Protein AF-A0A2G6R1W0-F1 (afdb_monomer_lite)

pLDDT: mean 83.85, std 7.32, range [56.31, 94.31]

Sequence (174 aa):
MINLLRAETTRLSARRITWIALIFAFSGLLVALWSVYQSALPISDEAIAEATKEFQNNIADFEEYCSSGETASADPACKEKPKLEDWLPKPATFKEVIYSTTTAVSTIGFLALMAVGASFVAAEFATGAVSNLLGFVPNRTKVFSAKLLATIIGSTFGGWILSGVTLTLGTALY

Radius of gyration: 27.82 Å; chains: 1; bounding box: 54×36×81 Å

Secondary structure (DSSP, 8-state):
---HHHHHHHHHHT-HHHHHHHHHHHHHHHHHHHHHHHHTSPPPHHHHHHHHHHHHHHHHHHHHHHHSSTTTTT-GGGGS---GGGTSPPPPPHHHHHHHHHHHHHHHHHHHHHHHHHHHHHHHHHTTHHHHHHHH---HHHHHHHHHHHHHHHHHHHHHHHHHHHHHHHHHH-

Foldseek 3Di:
DDPLLVVLLVVLVPDPLLVVLLVQLVVLLVVLVVVLVVLLDDDDPVQLVVLVVVCVVCQVVLVCQCVPDDVSVVDPVNVDRDDSVVSHDDRDDLVRSLVVSLVSSLVSLVVSLVSSLVCSVVVCVVVVVVVVVCVVPVPPVVNVVSNVVSSCVVSVVSSCVSNVVSVVVSVVSD

Structure (mmCIF, N/CA/C/O backbone):
data_AF-A0A2G6R1W0-F1
#
_entry.id   AF-A0A2G6R1W0-F1
#
loop_
_atom_site.group_PDB
_atom_site.id
_atom_site.type_symbol
_atom_site.label_atom_id
_atom_site.label_alt_id
_atom_site.label_comp_id
_atom_site.label_asym_id
_atom_site.label_entity_id
_atom_site.label_seq_id
_atom_site.pdbx_PDB_ins_code
_atom_site.Cartn_x
_atom_site.Cartn_y
_atom_site.Cartn_z
_atom_site.occupancy
_atom_site.B_iso_or_equiv
_atom_site.auth_seq_id
_atom_site.auth_comp_id
_atom_site.auth_asym_id
_atom_site.auth_atom_id
_atom_site.pdbx_PDB_model_num
ATOM 1 N N . MET A 1 1 ? -13.240 -5.389 37.115 1.00 56.31 1 MET A N 1
ATOM 2 C CA . MET A 1 1 ? -13.019 -4.126 36.374 1.00 56.31 1 MET A CA 1
ATOM 3 C C . MET A 1 1 ? -13.038 -4.435 34.886 1.00 56.31 1 MET A C 1
ATOM 5 O O .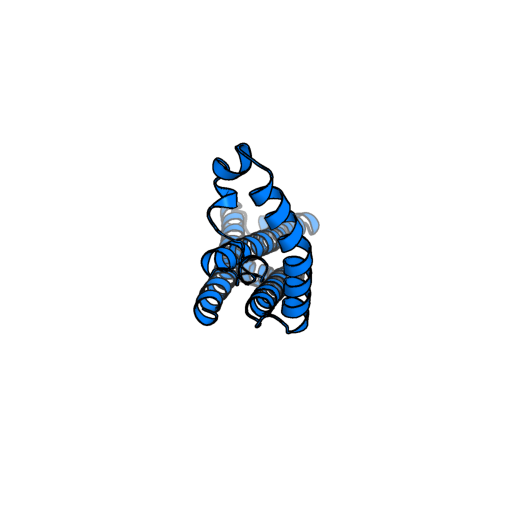 MET A 1 1 ? -12.249 -5.265 34.453 1.00 56.31 1 MET A O 1
ATOM 9 N N . ILE A 1 2 ? -13.966 -3.856 34.119 1.00 64.44 2 ILE A N 1
ATOM 10 C CA . ILE A 1 2 ? -14.011 -4.059 32.664 1.00 64.44 2 ILE A CA 1
ATOM 11 C C . ILE A 1 2 ? -12.849 -3.288 32.034 1.00 64.44 2 ILE A C 1
ATOM 13 O O . ILE A 1 2 ? -12.645 -2.109 32.324 1.00 64.44 2 ILE A O 1
ATOM 17 N N . ASN A 1 3 ? -12.056 -3.961 31.207 1.00 84.00 3 ASN A N 1
ATOM 18 C CA . ASN A 1 3 ? -10.932 -3.333 30.531 1.00 84.00 3 ASN A CA 1
ATOM 19 C C . ASN A 1 3 ? -11.471 -2.667 29.254 1.00 84.00 3 ASN A C 1
ATOM 21 O O . ASN A 1 3 ? -11.609 -3.331 28.226 1.00 84.00 3 ASN A O 1
ATOM 25 N N . LEU A 1 4 ? -11.868 -1.388 29.352 1.00 81.81 4 LEU A N 1
ATOM 26 C CA . LEU A 1 4 ? -12.578 -0.669 28.279 1.00 81.81 4 LEU A CA 1
ATOM 27 C C . LEU A 1 4 ? -11.829 -0.731 26.946 1.00 81.81 4 LEU A C 1
ATOM 29 O O . LEU A 1 4 ? -12.438 -0.982 25.912 1.00 81.81 4 LEU A O 1
ATOM 33 N N . LEU A 1 5 ? -10.503 -0.589 26.981 1.00 81.88 5 LEU A N 1
ATOM 34 C CA . LEU A 1 5 ? -9.677 -0.653 25.780 1.00 81.88 5 LEU A CA 1
ATOM 35 C C . LEU A 1 5 ? -9.783 -2.017 25.083 1.00 81.88 5 LEU A C 1
ATOM 37 O O . LEU A 1 5 ? -9.954 -2.074 23.872 1.00 81.88 5 LEU A O 1
ATOM 41 N N . ARG A 1 6 ? -9.746 -3.118 25.847 1.00 85.56 6 ARG A N 1
ATOM 42 C CA . ARG A 1 6 ? -9.879 -4.482 25.308 1.00 85.56 6 ARG A CA 1
ATOM 43 C C . ARG A 1 6 ? -11.271 -4.732 24.727 1.00 85.56 6 ARG A C 1
ATOM 45 O O . ARG A 1 6 ? -11.405 -5.429 23.723 1.00 85.56 6 ARG A O 1
ATOM 52 N N . ALA A 1 7 ? -12.306 -4.192 25.366 1.00 85.00 7 ALA A N 1
ATOM 53 C CA . ALA A 1 7 ? -13.672 -4.313 24.874 1.00 85.00 7 ALA A CA 1
ATOM 54 C C . ALA A 1 7 ? -13.831 -3.591 23.528 1.00 85.00 7 ALA A C 1
ATOM 56 O O . ALA A 1 7 ? -14.335 -4.189 22.579 1.00 85.00 7 ALA A O 1
ATOM 57 N N . GLU A 1 8 ? -13.338 -2.355 23.420 1.00 86.00 8 GLU A N 1
ATOM 58 C CA . GLU A 1 8 ? -13.420 -1.568 22.186 1.00 86.00 8 GLU A CA 1
ATOM 59 C C . GLU A 1 8 ? -12.573 -2.163 21.054 1.00 86.00 8 GLU A C 1
ATOM 61 O O . GLU A 1 8 ? -13.058 -2.252 19.928 1.00 86.00 8 GLU A O 1
ATOM 66 N N . THR A 1 9 ? -11.362 -2.664 21.326 1.00 84.56 9 THR A N 1
ATOM 67 C CA . THR A 1 9 ? -10.545 -3.325 20.291 1.00 84.56 9 THR A CA 1
ATOM 68 C C . THR A 1 9 ? -11.178 -4.618 19.785 1.00 84.56 9 THR A C 1
ATOM 70 O O . THR A 1 9 ? -11.182 -4.857 18.580 1.00 84.56 9 THR A O 1
ATOM 73 N N . THR A 1 10 ? -11.782 -5.420 20.667 1.00 86.75 10 THR A N 1
ATOM 74 C CA . THR A 1 10 ? -12.518 -6.634 20.262 1.00 86.75 10 THR A CA 1
ATOM 75 C C . THR A 1 10 ? -13.752 -6.278 19.430 1.00 86.75 10 THR A C 1
ATOM 77 O O . THR A 1 10 ? -14.079 -6.950 18.455 1.00 86.75 10 THR A O 1
ATOM 80 N N . ARG A 1 11 ? -14.444 -5.189 19.783 1.00 85.56 11 ARG A N 1
ATOM 81 C CA . ARG A 1 11 ? -15.619 -4.714 19.043 1.00 85.56 11 ARG A CA 1
ATOM 82 C C . ARG A 1 11 ? -15.234 -4.159 17.670 1.00 85.56 11 ARG A C 1
ATOM 84 O O . ARG A 1 11 ? -15.980 -4.344 16.712 1.00 85.56 11 ARG A O 1
ATOM 91 N N . LEU A 1 12 ? -14.074 -3.509 17.571 1.00 84.94 12 LEU A N 1
ATOM 92 C CA . LEU A 1 12 ? -13.498 -3.044 16.314 1.00 84.94 12 LEU A CA 1
ATOM 93 C C . LEU A 1 12 ? -13.104 -4.226 15.418 1.00 84.94 12 LEU A C 1
ATOM 95 O O . LEU A 1 12 ? -13.473 -4.239 14.246 1.00 84.94 12 LEU A O 1
ATOM 99 N N . SER A 1 13 ? -12.419 -5.239 15.957 1.00 85.94 13 SER A N 1
ATOM 100 C CA . SER A 1 13 ? -11.976 -6.407 15.185 1.00 85.94 13 SER A CA 1
ATOM 101 C C . SER A 1 13 ? -13.118 -7.345 14.788 1.00 85.94 13 SER A C 1
ATOM 103 O O . SER A 1 13 ? -13.059 -7.964 13.734 1.00 85.94 13 SER A O 1
ATOM 105 N N . ALA A 1 14 ? -14.197 -7.428 15.568 1.00 89.12 14 ALA A N 1
ATOM 106 C CA . ALA A 1 14 ? -15.357 -8.257 15.233 1.00 89.12 14 ALA A CA 1
ATOM 107 C C . ALA A 1 14 ? -16.257 -7.654 14.136 1.00 89.12 14 ALA A C 1
ATOM 109 O O . ALA A 1 14 ? -17.174 -8.313 13.641 1.00 89.12 14 ALA A O 1
ATOM 110 N N . ARG A 1 15 ? -16.045 -6.391 13.749 1.00 85.44 15 ARG A N 1
ATOM 111 C CA . ARG A 1 15 ? -16.897 -5.727 12.759 1.00 85.44 15 ARG A CA 1
ATOM 112 C C . ARG A 1 15 ? -16.574 -6.172 11.341 1.00 85.44 15 ARG A C 1
ATOM 114 O O . ARG A 1 15 ? -15.437 -6.096 10.889 1.00 85.44 15 ARG A O 1
ATOM 121 N N . ARG A 1 16 ? -17.628 -6.505 10.590 1.00 92.31 16 ARG A N 1
ATOM 122 C CA . ARG A 1 16 ? -17.537 -6.860 9.164 1.00 92.31 16 ARG A CA 1
ATOM 123 C C . ARG A 1 16 ? -16.853 -5.775 8.333 1.00 92.31 16 ARG A C 1
ATOM 125 O O . ARG A 1 16 ? -16.016 -6.102 7.507 1.00 92.31 16 ARG A O 1
ATOM 132 N N . ILE A 1 17 ? -17.159 -4.499 8.586 1.00 89.56 17 ILE A N 1
ATOM 133 C CA . ILE A 1 17 ? -16.547 -3.375 7.858 1.00 89.56 17 ILE A CA 1
ATOM 134 C C . ILE A 1 17 ? -15.023 -3.333 8.031 1.00 89.56 17 ILE A C 1
ATOM 136 O O . ILE A 1 17 ? -14.321 -3.001 7.087 1.00 89.56 17 ILE A O 1
ATOM 140 N N . THR A 1 18 ? -14.511 -3.718 9.206 1.00 89.44 18 THR A N 1
ATOM 141 C CA . THR A 1 18 ? -13.074 -3.779 9.488 1.00 89.44 18 THR A CA 1
ATOM 142 C C . THR A 1 18 ? -12.417 -4.821 8.600 1.00 89.44 18 THR A C 1
ATOM 144 O O . THR A 1 18 ? -11.434 -4.525 7.935 1.00 89.44 18 THR A O 1
ATOM 147 N N . TRP A 1 19 ? -13.008 -6.012 8.507 1.00 91.44 19 TRP A N 1
ATOM 148 C CA . TRP A 1 19 ? -12.521 -7.062 7.614 1.00 91.44 19 TRP A CA 1
ATOM 149 C C . TRP A 1 19 ? -12.638 -6.686 6.139 1.00 91.44 19 TRP A C 1
ATOM 151 O O . TRP A 1 19 ? -11.695 -6.910 5.394 1.00 91.44 19 TRP A O 1
ATOM 161 N N . ILE A 1 20 ? -13.745 -6.067 5.720 1.00 94.31 20 ILE A N 1
ATOM 162 C CA . ILE A 1 20 ? -13.916 -5.587 4.340 1.00 94.31 20 ILE A CA 1
ATOM 163 C C . ILE A 1 20 ? -12.839 -4.552 3.997 1.00 94.31 20 ILE A C 1
ATOM 165 O O . ILE A 1 20 ? -12.207 -4.655 2.951 1.00 94.31 20 ILE A O 1
ATOM 169 N N . ALA A 1 21 ? -12.588 -3.587 4.884 1.00 91.12 21 ALA A N 1
ATOM 170 C CA . ALA A 1 21 ? -11.559 -2.573 4.690 1.00 91.12 21 ALA A CA 1
ATOM 171 C C . ALA A 1 21 ? -10.144 -3.174 4.667 1.00 91.12 21 ALA A C 1
ATOM 173 O O . ALA A 1 21 ? -9.326 -2.768 3.847 1.00 91.12 21 ALA A O 1
ATOM 174 N N . LEU A 1 22 ? -9.861 -4.167 5.517 1.00 89.94 22 LEU A N 1
ATOM 175 C CA . LEU A 1 22 ? -8.586 -4.887 5.505 1.00 89.94 22 LEU A CA 1
ATOM 176 C C . LEU A 1 22 ? -8.398 -5.694 4.217 1.00 89.94 22 LEU A C 1
ATOM 178 O O . LEU A 1 22 ? -7.324 -5.636 3.631 1.00 89.94 22 LEU A O 1
ATOM 182 N N . ILE A 1 23 ? -9.432 -6.398 3.749 1.00 92.88 23 ILE A N 1
ATOM 183 C CA . ILE A 1 23 ? -9.404 -7.121 2.469 1.00 92.88 23 ILE A CA 1
ATOM 184 C C . ILE A 1 23 ? -9.188 -6.138 1.318 1.00 92.88 23 ILE A C 1
ATOM 186 O O . ILE A 1 23 ? -8.369 -6.402 0.445 1.00 92.88 23 ILE A O 1
ATOM 190 N N . PHE A 1 24 ? -9.866 -4.990 1.333 1.00 93.12 24 PHE A N 1
ATOM 191 C CA . PHE A 1 24 ? -9.680 -3.942 0.333 1.00 93.12 24 PHE A CA 1
ATOM 192 C C . PHE A 1 24 ? -8.237 -3.417 0.327 1.00 93.12 24 PHE A C 1
ATOM 194 O O . PHE A 1 24 ? -7.587 -3.428 -0.718 1.00 93.12 24 PHE A O 1
ATOM 201 N N . ALA A 1 25 ? -7.694 -3.049 1.490 1.00 90.44 25 ALA A N 1
ATOM 202 C CA . ALA A 1 25 ? -6.309 -2.597 1.608 1.00 90.44 25 ALA A CA 1
ATOM 203 C C . ALA A 1 25 ? -5.306 -3.672 1.159 1.00 90.44 25 ALA A C 1
ATOM 205 O O . ALA A 1 25 ? -4.370 -3.379 0.416 1.00 90.44 25 ALA A O 1
ATOM 206 N N . PHE A 1 26 ? -5.535 -4.927 1.551 1.00 89.81 26 PHE A N 1
ATOM 207 C CA . PHE A 1 26 ? -4.706 -6.059 1.153 1.00 89.81 26 PHE A CA 1
ATOM 208 C C . PHE A 1 26 ? -4.781 -6.330 -0.354 1.00 89.81 26 PHE A C 1
ATOM 210 O O . PHE A 1 26 ? -3.759 -6.571 -0.985 1.00 89.81 26 PHE A O 1
ATOM 217 N N . SER A 1 27 ? -5.964 -6.227 -0.962 1.00 92.06 27 SER A N 1
ATOM 218 C CA . SER A 1 27 ? -6.121 -6.368 -2.413 1.00 92.06 27 SER A CA 1
ATOM 219 C C . SER A 1 27 ? -5.373 -5.273 -3.177 1.00 92.06 27 SER A C 1
ATOM 221 O O . SER A 1 27 ? -4.693 -5.574 -4.153 1.00 92.06 27 SER A O 1
ATOM 223 N N . GLY A 1 28 ? -5.404 -4.028 -2.687 1.00 89.88 28 GLY A N 1
ATOM 224 C CA . GLY A 1 28 ? -4.620 -2.930 -3.250 1.00 89.88 28 GLY A CA 1
ATOM 225 C C . GLY A 1 28 ? -3.115 -3.187 -3.164 1.00 89.88 28 GLY A C 1
ATOM 226 O O . GLY A 1 28 ? -2.398 -2.955 -4.134 1.00 89.88 28 GLY A O 1
ATOM 227 N N . LEU A 1 29 ? -2.646 -3.742 -2.041 1.00 88.38 29 LEU A N 1
ATOM 228 C CA . LEU A 1 29 ? -1.260 -4.187 -1.897 1.00 88.38 29 LEU A CA 1
ATOM 229 C C . LEU A 1 29 ? -0.907 -5.285 -2.912 1.00 88.38 29 LEU A C 1
ATOM 231 O O . LEU A 1 29 ? 0.121 -5.177 -3.569 1.00 88.38 29 LEU A O 1
ATOM 235 N N . LEU A 1 30 ? -1.749 -6.310 -3.082 1.00 90.00 30 LEU A N 1
ATOM 236 C CA . LEU A 1 30 ? -1.506 -7.378 -4.060 1.00 90.00 30 LEU A CA 1
ATOM 237 C C . LEU A 1 30 ? -1.433 -6.848 -5.495 1.00 90.00 30 LEU A C 1
ATOM 239 O O . LEU A 1 30 ? -0.558 -7.262 -6.247 1.00 90.00 30 LEU A O 1
ATOM 243 N N . VAL A 1 31 ? -2.315 -5.917 -5.867 1.00 91.25 31 VAL A N 1
ATOM 244 C CA . VAL A 1 31 ? -2.285 -5.268 -7.187 1.00 91.25 31 VAL A CA 1
ATOM 245 C C . VAL A 1 31 ? -0.998 -4.466 -7.370 1.00 91.25 31 VAL A C 1
ATOM 247 O O . VAL A 1 31 ? -0.369 -4.547 -8.422 1.00 91.25 31 VAL A O 1
ATOM 250 N N . ALA A 1 32 ? -0.570 -3.730 -6.343 1.00 86.75 32 ALA A N 1
ATOM 251 C CA . ALA A 1 32 ? 0.676 -2.979 -6.396 1.00 86.75 32 ALA A CA 1
ATOM 252 C C . ALA A 1 32 ? 1.886 -3.917 -6.560 1.00 86.75 32 ALA A C 1
ATOM 254 O O . ALA A 1 32 ? 2.723 -3.692 -7.427 1.00 86.75 32 ALA A O 1
ATOM 255 N N . LEU A 1 33 ? 1.934 -5.020 -5.807 1.00 83.88 33 LEU A N 1
ATOM 256 C CA . LEU A 1 33 ? 2.980 -6.040 -5.935 1.00 83.88 33 LEU A CA 1
ATOM 257 C C . LEU A 1 33 ? 2.978 -6.714 -7.304 1.00 83.88 33 LEU A C 1
ATOM 259 O O . LEU A 1 33 ? 4.039 -6.936 -7.880 1.00 83.88 33 LEU A O 1
ATOM 263 N N . TRP A 1 34 ? 1.796 -7.001 -7.843 1.00 88.12 34 TRP A N 1
ATOM 264 C CA . TRP A 1 34 ? 1.657 -7.524 -9.194 1.00 88.12 34 TRP A CA 1
ATOM 265 C C . TRP A 1 34 ? 2.229 -6.553 -10.228 1.00 88.12 34 TRP A C 1
ATOM 267 O O . TRP A 1 34 ? 2.960 -6.971 -11.120 1.00 88.12 34 TRP A O 1
ATOM 277 N N . SER A 1 35 ? 1.958 -5.255 -10.079 1.00 85.88 35 SER A N 1
ATOM 278 C CA . SER A 1 35 ? 2.526 -4.229 -10.954 1.00 85.88 35 SER A CA 1
ATOM 279 C C . SER A 1 35 ? 4.053 -4.201 -10.887 1.00 85.88 35 SER A C 1
ATOM 281 O O . SER A 1 35 ? 4.692 -4.115 -11.929 1.00 85.88 35 SER A O 1
ATOM 283 N N . VAL A 1 36 ? 4.644 -4.303 -9.691 1.00 83.81 36 VAL A N 1
ATOM 284 C CA . VAL A 1 36 ? 6.108 -4.352 -9.536 1.00 83.81 36 VAL A CA 1
ATOM 285 C C . VAL A 1 36 ? 6.690 -5.606 -10.180 1.00 83.81 36 VAL A C 1
ATOM 287 O O . VAL A 1 36 ? 7.691 -5.523 -10.886 1.00 83.81 36 VAL A O 1
ATOM 290 N N . TYR A 1 37 ? 6.052 -6.757 -9.968 1.00 84.06 37 TYR A N 1
ATOM 291 C CA . TYR A 1 37 ? 6.466 -8.018 -10.574 1.00 84.06 37 TYR A CA 1
ATOM 292 C C . TYR A 1 37 ? 6.489 -7.927 -12.104 1.00 84.06 37 TYR A C 1
ATOM 294 O O . TYR A 1 37 ? 7.475 -8.317 -12.718 1.00 84.06 37 TYR A O 1
ATOM 302 N N . GLN A 1 38 ? 5.445 -7.353 -12.709 1.00 84.44 38 GLN A N 1
ATOM 303 C CA . GLN A 1 38 ? 5.378 -7.146 -14.158 1.00 84.44 38 GLN A CA 1
ATOM 304 C C . GLN A 1 38 ? 6.496 -6.225 -14.662 1.00 84.44 38 GLN A C 1
ATOM 306 O O . GLN A 1 38 ? 7.105 -6.514 -15.685 1.00 84.44 38 GLN A O 1
ATOM 311 N N . SER A 1 39 ? 6.824 -5.163 -13.921 1.00 80.00 39 SER A N 1
ATOM 312 C CA . SER A 1 39 ? 7.917 -4.247 -14.280 1.00 80.00 39 SER A CA 1
ATOM 313 C C . SER A 1 39 ? 9.318 -4.853 -14.146 1.00 80.00 39 SER A C 1
ATOM 315 O O . SER A 1 39 ? 10.263 -4.311 -14.713 1.00 80.00 39 SER A O 1
ATOM 317 N N . ALA A 1 40 ? 9.471 -5.936 -13.381 1.00 79.75 40 ALA A N 1
ATOM 318 C CA . ALA A 1 40 ? 10.742 -6.635 -13.195 1.00 79.75 40 ALA A CA 1
ATOM 319 C C . ALA A 1 40 ? 10.970 -7.759 -14.222 1.00 79.75 40 ALA A C 1
ATOM 321 O O . ALA A 1 40 ? 12.051 -8.351 -14.254 1.00 79.75 40 ALA A O 1
ATOM 322 N N . LEU A 1 41 ? 9.965 -8.086 -15.041 1.00 82.69 41 LEU A N 1
ATOM 323 C CA . LEU A 1 41 ? 10.106 -9.096 -16.083 1.00 82.69 41 LEU A CA 1
ATOM 324 C C . LEU A 1 41 ? 11.034 -8.602 -17.204 1.00 82.69 41 LEU A C 1
ATOM 326 O O . LEU A 1 41 ? 11.066 -7.406 -17.505 1.00 82.69 41 LEU A O 1
ATOM 330 N N . PRO A 1 42 ? 11.791 -9.515 -17.838 1.00 80.25 42 PRO A N 1
ATOM 331 C CA . PRO A 1 42 ? 12.595 -9.166 -18.998 1.00 80.25 42 PRO A CA 1
ATOM 332 C C . PRO A 1 42 ? 11.705 -8.681 -20.149 1.00 80.25 42 PRO A C 1
ATOM 334 O O . PRO A 1 42 ? 10.558 -9.109 -20.294 1.00 80.25 42 PRO A O 1
ATOM 337 N N . ILE A 1 43 ? 12.265 -7.804 -20.982 1.00 82.81 43 ILE A N 1
ATOM 338 C CA . ILE A 1 43 ? 11.604 -7.287 -22.184 1.00 82.81 43 ILE A CA 1
ATOM 339 C C . ILE A 1 43 ? 11.278 -8.469 -23.108 1.00 82.81 43 ILE A C 1
ATOM 341 O O . ILE A 1 43 ? 12.135 -9.318 -23.351 1.00 82.81 43 ILE A O 1
ATOM 345 N N . SER A 1 44 ? 10.041 -8.534 -23.604 1.00 86.94 44 SER A N 1
ATOM 346 C CA . SER A 1 44 ? 9.620 -9.584 -24.533 1.00 86.94 44 SER A CA 1
ATOM 347 C C . SER A 1 44 ? 10.257 -9.404 -25.912 1.00 86.94 44 SER A C 1
ATOM 349 O O . SER A 1 44 ? 10.492 -8.279 -26.359 1.00 86.94 44 SER A O 1
ATOM 351 N N . ASP A 1 45 ? 10.472 -10.510 -26.629 1.00 87.88 45 ASP A N 1
ATOM 352 C CA . ASP A 1 45 ? 10.992 -10.476 -28.005 1.00 87.88 45 ASP A CA 1
ATOM 353 C C . ASP A 1 45 ? 10.100 -9.636 -28.936 1.00 87.88 45 ASP A C 1
ATOM 355 O O . ASP A 1 45 ? 10.590 -8.943 -29.827 1.00 87.88 45 ASP A O 1
ATOM 35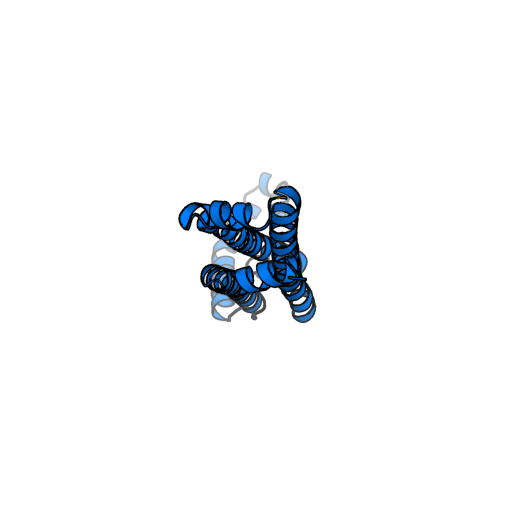9 N N . GLU A 1 46 ? 8.786 -9.642 -28.693 1.00 87.75 46 GLU A N 1
ATOM 360 C CA . GLU A 1 46 ? 7.811 -8.815 -29.410 1.00 87.75 46 GLU A CA 1
ATOM 361 C C . GLU A 1 46 ? 8.051 -7.317 -29.182 1.00 87.75 46 GLU A C 1
ATOM 363 O O . GLU A 1 46 ? 8.068 -6.551 -30.144 1.00 87.75 46 GLU A O 1
ATOM 368 N N . ALA A 1 47 ? 8.307 -6.901 -27.937 1.00 86.69 47 ALA A N 1
ATOM 369 C CA . ALA A 1 47 ? 8.590 -5.505 -27.610 1.00 86.69 47 ALA A CA 1
ATOM 370 C C . ALA A 1 47 ? 9.927 -5.039 -28.210 1.00 86.69 47 ALA A C 1
ATOM 372 O O . ALA A 1 47 ? 10.042 -3.901 -28.662 1.00 86.69 47 ALA A O 1
ATOM 373 N N . ILE A 1 48 ? 10.929 -5.923 -28.280 1.00 89.88 48 ILE A N 1
ATOM 374 C CA . ILE A 1 48 ? 12.198 -5.635 -28.966 1.00 89.88 48 ILE A CA 1
ATOM 375 C C . ILE A 1 48 ? 11.964 -5.478 -30.473 1.00 89.88 48 ILE A C 1
ATOM 377 O O . ILE A 1 48 ? 12.502 -4.554 -31.087 1.00 89.88 48 ILE A O 1
ATOM 381 N N . ALA A 1 49 ? 11.161 -6.355 -31.081 1.00 91.62 49 ALA A N 1
ATOM 382 C CA . ALA A 1 49 ? 10.841 -6.285 -32.504 1.00 91.62 49 ALA A CA 1
ATOM 383 C C . ALA A 1 49 ? 10.067 -5.004 -32.857 1.00 91.62 49 ALA A C 1
ATOM 385 O O . ALA A 1 49 ? 10.367 -4.363 -33.866 1.00 91.62 49 ALA A O 1
ATOM 386 N N . GLU A 1 50 ? 9.115 -4.602 -32.013 1.00 91.81 50 GLU A N 1
ATOM 387 C CA . GLU A 1 50 ? 8.363 -3.356 -32.166 1.00 91.81 50 GLU A CA 1
ATOM 388 C C . GLU A 1 50 ? 9.271 -2.127 -32.043 1.00 91.81 50 GLU A C 1
ATOM 390 O O . GLU A 1 50 ? 9.307 -1.311 -32.966 1.00 91.81 50 GLU A O 1
ATOM 395 N N . ALA A 1 51 ? 10.089 -2.051 -30.988 1.00 91.31 51 ALA A N 1
ATOM 396 C CA . ALA A 1 51 ? 11.061 -0.973 -30.801 1.00 91.31 51 ALA A CA 1
ATOM 397 C C . ALA A 1 51 ? 12.064 -0.892 -31.965 1.00 91.31 51 ALA A C 1
ATOM 399 O O . ALA A 1 51 ? 12.416 0.193 -32.425 1.00 91.31 51 ALA A O 1
ATOM 400 N N . THR A 1 52 ? 12.488 -2.041 -32.502 1.00 93.00 52 THR A N 1
ATOM 401 C CA . THR A 1 52 ? 13.387 -2.100 -33.665 1.00 93.00 52 THR A CA 1
ATOM 402 C C . THR A 1 52 ? 12.722 -1.555 -34.922 1.00 93.00 52 THR A C 1
ATOM 404 O O . THR A 1 52 ? 13.347 -0.813 -35.679 1.00 93.00 52 THR A O 1
ATOM 407 N N . LYS A 1 53 ? 11.450 -1.893 -35.147 1.00 92.62 53 LYS A N 1
ATOM 408 C CA . LYS A 1 53 ? 10.678 -1.376 -36.278 1.00 92.62 53 LYS A CA 1
ATOM 409 C C . LYS A 1 53 ? 10.478 0.134 -36.163 1.00 92.62 53 LYS A C 1
ATOM 411 O O . LYS A 1 53 ? 10.626 0.846 -37.152 1.00 92.62 53 LYS A O 1
ATOM 416 N N . GLU A 1 54 ? 10.160 0.625 -34.971 1.00 91.81 54 GLU A N 1
ATOM 417 C CA . GLU A 1 54 ? 9.990 2.055 -34.726 1.00 91.81 54 GLU A CA 1
ATOM 418 C C . GLU A 1 54 ? 11.306 2.817 -34.925 1.00 91.81 54 GLU A C 1
ATOM 420 O O . GLU A 1 54 ? 11.327 3.825 -35.631 1.00 91.81 54 GLU A O 1
ATOM 425 N N . PHE A 1 55 ? 12.421 2.290 -34.418 1.00 92.50 55 PHE A N 1
ATOM 426 C CA . PHE A 1 55 ? 13.752 2.840 -34.669 1.00 92.50 55 PHE A CA 1
ATOM 427 C C . PHE A 1 55 ? 14.071 2.918 -36.170 1.00 92.50 55 PHE A C 1
ATOM 429 O O . PHE A 1 55 ? 14.490 3.965 -36.659 1.00 92.50 55 PHE A O 1
ATOM 436 N N . GLN A 1 56 ? 13.827 1.840 -36.923 1.00 92.00 56 GLN A N 1
ATOM 437 C CA . GLN A 1 56 ? 14.073 1.802 -38.370 1.00 92.00 56 GLN A CA 1
ATOM 438 C C . GLN A 1 56 ? 13.227 2.815 -39.148 1.00 92.00 56 GLN A C 1
ATOM 440 O O . GLN A 1 56 ? 13.711 3.375 -40.127 1.00 92.00 56 GLN A O 1
ATOM 445 N N . ASN A 1 57 ? 11.992 3.068 -38.713 1.00 90.50 57 ASN A N 1
ATOM 446 C CA . ASN A 1 57 ? 11.131 4.057 -39.357 1.00 90.50 57 ASN A CA 1
ATOM 447 C C . ASN A 1 57 ? 11.599 5.494 -39.088 1.00 90.50 57 ASN A C 1
ATOM 449 O O . ASN A 1 57 ? 11.532 6.323 -39.983 1.00 90.50 57 ASN A O 1
ATOM 453 N N . ASN A 1 58 ? 12.088 5.784 -37.879 1.00 88.50 58 ASN A N 1
ATOM 454 C CA . ASN A 1 58 ? 12.437 7.149 -37.472 1.00 88.50 58 ASN A CA 1
ATOM 455 C C . ASN A 1 58 ? 13.899 7.528 -37.773 1.00 88.50 58 ASN A C 1
ATOM 457 O O . ASN A 1 58 ? 14.228 8.713 -37.812 1.00 88.50 58 ASN A O 1
ATOM 461 N N . ILE A 1 59 ? 14.798 6.556 -37.981 1.00 90.31 59 ILE A N 1
ATOM 462 C CA . ILE A 1 59 ? 16.219 6.854 -38.224 1.00 90.31 59 ILE A CA 1
ATOM 463 C C . ILE A 1 59 ? 16.446 7.548 -39.571 1.00 90.31 59 ILE A C 1
ATOM 465 O O . ILE A 1 59 ? 17.336 8.388 -39.671 1.00 90.31 59 ILE A O 1
ATOM 469 N N . ALA A 1 60 ? 15.630 7.236 -40.584 1.00 87.44 60 ALA A N 1
ATOM 470 C CA . ALA A 1 60 ? 15.701 7.882 -41.893 1.00 87.44 60 ALA A CA 1
ATOM 471 C C . ALA A 1 60 ? 15.315 9.366 -41.797 1.00 87.44 60 ALA A C 1
ATOM 473 O O . ALA A 1 60 ? 16.062 10.220 -42.270 1.00 87.44 60 ALA A O 1
ATOM 474 N N . ASP A 1 61 ? 14.219 9.668 -41.096 1.00 87.25 61 ASP A N 1
ATOM 475 C CA . ASP A 1 61 ? 13.759 11.040 -40.853 1.00 87.25 61 ASP A CA 1
ATOM 476 C C . ASP A 1 61 ? 14.795 11.842 -40.049 1.00 87.25 61 ASP A C 1
ATOM 478 O O . ASP A 1 61 ? 15.050 13.014 -40.328 1.00 87.25 61 ASP A O 1
ATOM 482 N N . PHE A 1 62 ? 15.443 11.198 -39.071 1.00 86.75 62 PHE A N 1
ATOM 483 C CA . PHE A 1 62 ? 16.537 11.802 -38.313 1.00 86.75 62 PHE A CA 1
ATOM 484 C C . PHE A 1 62 ? 17.755 12.116 -39.197 1.00 86.75 62 PHE A C 1
ATOM 486 O O . PHE A 1 62 ? 18.330 13.202 -39.100 1.00 86.75 62 PHE A O 1
ATOM 493 N N . GLU A 1 63 ? 18.162 11.184 -40.064 1.00 86.94 63 GLU A N 1
ATOM 494 C CA . GLU A 1 63 ? 19.283 11.382 -40.988 1.00 86.94 63 GLU A CA 1
ATOM 495 C C . GLU A 1 63 ? 18.986 12.478 -42.023 1.00 86.94 63 GLU A C 1
ATOM 497 O O . GLU A 1 63 ? 19.862 13.295 -42.320 1.00 86.94 63 GLU A O 1
ATOM 502 N N . GLU A 1 64 ? 17.753 12.556 -42.528 1.00 86.38 64 GLU A N 1
ATOM 503 C CA . GLU A 1 64 ? 17.307 13.636 -43.411 1.00 86.38 64 GLU A CA 1
ATOM 504 C C . GLU A 1 64 ? 17.350 14.994 -42.691 1.00 86.38 64 GLU A C 1
ATOM 506 O O . GLU A 1 64 ? 18.000 15.923 -43.173 1.00 86.38 64 GLU A O 1
ATOM 511 N N . TYR A 1 65 ? 16.768 15.089 -41.491 1.00 84.81 65 TYR A N 1
ATOM 512 C CA . TYR A 1 65 ? 16.764 16.316 -40.686 1.00 84.81 65 TYR A CA 1
ATOM 513 C C . TYR A 1 65 ? 18.179 16.810 -40.354 1.00 84.81 65 TYR A C 1
ATOM 515 O O . TYR A 1 65 ? 18.480 17.998 -40.492 1.00 84.81 65 TYR A O 1
ATOM 523 N N . CYS A 1 66 ? 19.081 15.909 -39.954 1.00 85.44 66 CYS A N 1
ATOM 524 C CA . CYS A 1 66 ? 20.438 16.291 -39.570 1.00 85.44 66 CYS A CA 1
ATOM 525 C C . CYS A 1 66 ? 21.390 16.508 -40.763 1.00 85.44 66 CYS A C 1
ATOM 527 O O . CYS A 1 66 ? 22.483 17.050 -40.577 1.00 85.44 66 CYS A O 1
ATOM 529 N N . SER A 1 67 ? 21.000 16.123 -41.984 1.00 81.62 67 SER A N 1
ATOM 530 C CA . SER A 1 67 ? 21.785 16.360 -43.206 1.00 81.62 67 SER A CA 1
ATOM 531 C C . SER A 1 67 ? 21.379 17.634 -43.965 1.00 81.62 67 SER A C 1
ATOM 533 O O . SER A 1 67 ? 22.170 18.139 -44.765 1.00 81.62 67 SER A O 1
ATOM 535 N N . SER A 1 68 ? 20.201 18.211 -43.695 1.00 73.38 68 SER A N 1
ATOM 536 C CA . SER A 1 68 ? 19.584 19.269 -44.511 1.00 73.38 68 SER A CA 1
ATOM 537 C C . SER A 1 68 ? 19.990 20.729 -44.197 1.00 73.38 68 SER A C 1
ATOM 539 O O . SER A 1 68 ? 19.188 21.644 -44.382 1.00 73.38 68 SER A O 1
ATOM 541 N N . GLY A 1 69 ? 21.238 21.003 -43.799 1.00 61.84 69 GLY A N 1
ATOM 542 C CA . GLY A 1 69 ? 21.808 22.368 -43.806 1.00 61.84 69 GLY A CA 1
ATOM 543 C C . GLY A 1 69 ? 21.958 23.078 -42.449 1.00 61.84 69 GLY A C 1
ATOM 544 O O . GLY A 1 69 ? 21.705 22.512 -41.393 1.00 61.84 69 GLY A O 1
ATOM 545 N N . GLU A 1 70 ? 22.450 24.326 -42.492 1.00 56.66 70 GLU A N 1
ATOM 546 C CA . GLU A 1 70 ? 23.185 25.057 -41.432 1.00 56.66 70 GLU A CA 1
ATOM 547 C C . GLU A 1 70 ? 22.594 25.016 -40.006 1.00 56.66 70 GLU A C 1
ATOM 549 O O . GLU A 1 70 ? 23.355 25.018 -39.035 1.00 56.66 70 GLU A O 1
ATOM 554 N N . THR A 1 71 ? 21.273 24.904 -39.846 1.00 57.28 71 THR A N 1
ATOM 555 C CA . THR A 1 71 ? 20.598 24.808 -38.538 1.00 57.28 71 THR A CA 1
ATOM 556 C C . THR A 1 71 ? 20.754 23.444 -37.857 1.00 57.28 71 THR A C 1
ATOM 558 O O . THR A 1 71 ? 20.796 23.394 -36.630 1.00 57.28 71 THR A O 1
ATOM 561 N N . ALA A 1 72 ? 20.922 22.355 -38.615 1.00 59.41 72 ALA A N 1
ATOM 562 C CA . ALA A 1 72 ? 21.148 21.010 -38.078 1.00 59.41 72 ALA A CA 1
ATOM 563 C C . ALA A 1 72 ? 22.486 20.894 -37.330 1.00 59.41 72 ALA A C 1
ATOM 565 O O . ALA A 1 72 ? 22.589 20.205 -36.321 1.00 59.41 72 ALA A O 1
ATOM 566 N N . SER A 1 73 ? 23.511 21.628 -37.776 1.00 61.03 73 SER A N 1
ATOM 567 C CA . SER A 1 73 ? 24.827 21.647 -37.118 1.00 61.03 73 SER A CA 1
ATOM 568 C C . SER A 1 73 ? 24.823 22.352 -35.752 1.00 61.03 73 SER A C 1
ATOM 570 O O . SER A 1 73 ? 25.684 22.090 -34.909 1.00 61.03 73 SER A O 1
ATOM 572 N N . ALA A 1 74 ? 23.848 23.241 -35.529 1.00 69.38 74 ALA A N 1
ATOM 573 C CA . ALA A 1 74 ? 23.668 23.976 -34.282 1.00 69.38 74 ALA A CA 1
ATOM 574 C C . ALA A 1 74 ? 22.730 23.258 -33.296 1.00 69.38 74 ALA A C 1
ATOM 576 O O . ALA A 1 74 ? 22.780 23.546 -32.097 1.00 69.38 74 ALA A O 1
ATOM 577 N N . ASP A 1 75 ? 21.908 22.320 -33.776 1.00 77.38 75 ASP A N 1
ATOM 578 C CA . ASP A 1 75 ? 21.001 21.535 -32.947 1.00 77.38 75 ASP A CA 1
ATOM 579 C C . ASP A 1 75 ? 21.794 20.495 -32.128 1.00 77.38 75 ASP A C 1
ATOM 581 O O . ASP A 1 75 ? 22.451 19.615 -32.696 1.00 77.38 75 ASP A O 1
ATOM 585 N N . PRO A 1 76 ? 21.781 20.562 -30.782 1.00 77.81 76 PRO A N 1
ATOM 586 C CA . PRO A 1 76 ? 22.446 19.562 -29.955 1.00 77.81 76 PRO A CA 1
ATOM 587 C C . PRO A 1 76 ? 21.909 18.142 -30.181 1.00 77.81 76 PRO A C 1
ATOM 589 O O . PRO A 1 76 ? 22.657 17.199 -29.926 1.00 77.81 76 PRO A O 1
ATOM 592 N N . ALA A 1 77 ? 20.681 17.977 -30.686 1.00 78.25 77 ALA A N 1
ATOM 593 C CA . ALA A 1 77 ? 20.112 16.670 -31.009 1.00 78.25 77 ALA A CA 1
ATOM 594 C C . ALA A 1 77 ? 20.839 15.964 -32.169 1.00 78.25 77 ALA A C 1
ATOM 596 O O . ALA A 1 77 ? 20.884 14.740 -32.194 1.00 78.25 77 ALA A O 1
ATOM 597 N N . CYS A 1 78 ? 21.479 16.705 -33.081 1.00 82.75 78 CYS A N 1
ATOM 598 C CA . CYS A 1 78 ? 22.246 16.129 -34.191 1.00 82.75 78 CYS A CA 1
ATOM 599 C C . CYS A 1 78 ? 23.689 15.741 -33.813 1.00 82.75 78 CYS A C 1
ATOM 601 O O . CYS A 1 78 ? 24.431 15.230 -34.653 1.00 82.75 78 CYS A O 1
ATOM 603 N N . LYS A 1 79 ? 24.122 15.975 -32.561 1.00 82.62 79 LYS A N 1
ATOM 604 C CA . LYS A 1 79 ? 25.487 15.644 -32.102 1.00 82.62 79 LYS A CA 1
ATOM 605 C C . LYS A 1 79 ? 25.681 14.165 -31.792 1.00 82.62 79 LYS A C 1
ATOM 607 O O . LYS A 1 79 ? 26.797 13.667 -31.925 1.00 82.62 79 LYS A O 1
ATOM 612 N N . GLU A 1 80 ? 24.629 13.477 -31.360 1.00 82.44 80 GLU A N 1
ATOM 613 C CA . GLU A 1 80 ? 24.670 12.051 -31.053 1.00 82.44 80 GLU A CA 1
ATOM 614 C C . GLU A 1 80 ? 23.636 11.323 -31.908 1.00 82.44 80 GLU A C 1
ATOM 616 O O . GLU A 1 80 ? 22.463 11.686 -31.924 1.00 82.44 80 GLU A O 1
ATOM 621 N N . LYS A 1 81 ? 24.082 10.296 -32.642 1.00 83.31 81 LYS A N 1
ATOM 622 C CA . LYS A 1 81 ? 23.172 9.463 -33.426 1.00 83.31 81 LYS A CA 1
ATOM 623 C C . LYS A 1 81 ? 22.290 8.660 -32.458 1.00 83.31 81 LYS A C 1
ATOM 625 O O . LYS A 1 81 ? 22.856 7.986 -31.592 1.00 83.31 81 LYS A O 1
ATOM 630 N N . PRO A 1 82 ? 20.957 8.679 -32.621 1.00 87.25 82 PRO 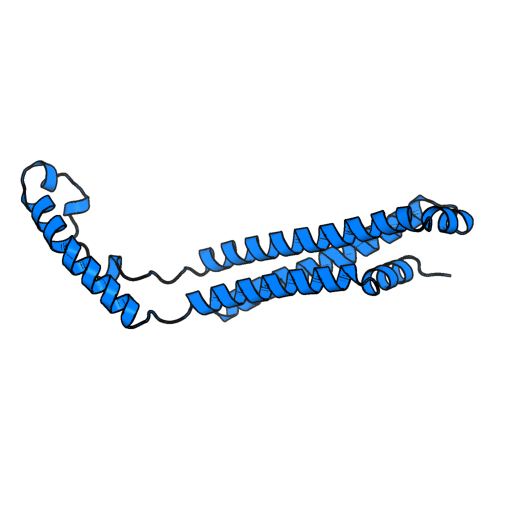A N 1
ATOM 631 C CA . PRO A 1 82 ? 20.065 7.888 -31.796 1.00 87.25 82 PRO A CA 1
ATOM 632 C C . PRO A 1 82 ? 20.407 6.401 -31.901 1.00 87.25 82 PRO A C 1
ATOM 634 O O . PRO A 1 82 ? 20.733 5.905 -32.986 1.00 87.25 82 PRO A O 1
ATOM 637 N N . LYS A 1 83 ? 20.348 5.684 -30.779 1.00 89.50 83 LYS A N 1
ATOM 638 C CA . LYS A 1 83 ? 20.655 4.249 -30.715 1.00 89.50 83 LYS A CA 1
ATOM 639 C C . LYS A 1 83 ? 19.369 3.469 -30.515 1.00 89.50 83 LYS A C 1
ATOM 641 O O . LYS A 1 83 ? 18.460 3.951 -29.859 1.00 89.50 83 LYS A O 1
ATOM 646 N N . LEU A 1 84 ? 19.320 2.223 -30.986 1.00 87.38 84 LEU A N 1
ATOM 647 C CA . LEU A 1 84 ? 18.176 1.332 -30.740 1.00 87.38 84 LEU A CA 1
ATOM 648 C C . LEU A 1 84 ? 17.832 1.216 -29.241 1.00 87.38 84 LEU A C 1
ATOM 650 O O . LEU A 1 84 ? 16.667 1.113 -28.873 1.00 87.38 84 LEU A O 1
ATOM 654 N N . GLU A 1 85 ? 18.846 1.287 -28.379 1.00 86.62 85 GLU A N 1
ATOM 655 C CA . GLU A 1 85 ? 18.713 1.285 -26.918 1.00 86.62 85 GLU A CA 1
ATOM 656 C C . GLU A 1 85 ? 17.814 2.410 -26.380 1.00 86.62 85 GLU A C 1
ATOM 658 O O . GLU A 1 85 ? 17.196 2.241 -25.331 1.00 86.62 85 GLU A O 1
ATOM 663 N N . ASP A 1 86 ? 17.698 3.533 -27.097 1.00 87.44 86 ASP A N 1
ATOM 664 C CA . ASP A 1 86 ? 16.854 4.664 -26.700 1.00 87.44 86 ASP A CA 1
ATOM 665 C C . ASP A 1 86 ? 15.355 4.396 -26.916 1.00 87.44 86 ASP A C 1
ATOM 667 O O . ASP A 1 86 ? 14.528 5.025 -26.256 1.00 87.44 86 ASP A O 1
ATOM 671 N N . TRP A 1 87 ? 15.010 3.439 -27.787 1.00 87.12 87 TRP A N 1
ATOM 672 C CA . TRP A 1 87 ? 13.635 2.989 -28.048 1.00 87.12 87 TRP A CA 1
ATOM 673 C C . TRP A 1 87 ? 13.237 1.773 -27.210 1.00 87.12 87 TRP A C 1
ATOM 675 O O . TRP A 1 87 ? 12.059 1.421 -27.153 1.00 87.12 87 TRP A O 1
ATOM 685 N N . LEU A 1 88 ? 14.193 1.115 -26.549 1.00 88.56 88 LEU A N 1
ATOM 686 C CA . LEU A 1 88 ? 13.881 -0.004 -25.669 1.00 88.56 88 LEU A CA 1
ATOM 687 C C . LEU A 1 88 ? 13.253 0.501 -24.358 1.00 88.56 88 LEU A C 1
ATOM 689 O O . LEU A 1 88 ? 13.723 1.491 -23.785 1.00 88.56 88 LEU A O 1
ATOM 693 N N . PRO A 1 89 ? 12.225 -0.191 -23.826 1.00 81.12 89 PRO A N 1
ATOM 694 C CA . PRO A 1 89 ? 11.680 0.111 -22.510 1.00 81.12 89 PRO A CA 1
ATOM 695 C C . PRO A 1 89 ? 12.786 0.083 -21.452 1.00 81.12 89 PRO A C 1
ATOM 697 O O . PRO A 1 89 ? 13.437 -0.940 -21.236 1.00 81.12 89 PRO A O 1
ATOM 700 N N . LYS A 1 90 ? 13.008 1.214 -20.779 1.00 81.12 90 LYS A N 1
ATOM 701 C CA . LYS A 1 90 ? 14.004 1.295 -19.707 1.00 81.12 90 LYS A CA 1
ATOM 702 C C . LYS A 1 90 ? 13.452 0.604 -18.458 1.00 81.12 90 LYS A C 1
ATOM 704 O O . LYS A 1 90 ? 12.304 0.870 -18.091 1.00 81.12 90 LYS A O 1
ATOM 709 N N . PRO A 1 91 ? 14.237 -0.257 -17.786 1.00 77.50 91 PRO A N 1
ATOM 710 C CA . PRO A 1 91 ? 13.797 -0.862 -16.541 1.00 77.50 91 PRO A CA 1
ATOM 711 C C . PRO A 1 91 ? 13.546 0.241 -15.513 1.00 77.50 91 PRO A C 1
ATOM 713 O O . PRO A 1 91 ? 14.335 1.182 -15.388 1.00 77.50 91 PRO A O 1
ATOM 716 N N . ALA A 1 92 ? 12.440 0.129 -14.780 1.00 81.06 92 ALA A N 1
ATOM 717 C CA . ALA A 1 92 ? 12.113 1.093 -13.741 1.00 81.06 92 ALA A CA 1
ATOM 718 C C . ALA A 1 92 ? 13.221 1.114 -12.679 1.00 81.06 92 ALA A C 1
ATOM 720 O O . ALA A 1 92 ? 13.777 0.073 -12.309 1.00 81.06 92 ALA A O 1
ATOM 721 N N . THR A 1 93 ? 13.551 2.295 -12.161 1.00 84.94 93 THR A N 1
ATOM 722 C CA . THR A 1 93 ? 14.527 2.384 -11.071 1.00 84.94 93 THR A CA 1
ATOM 723 C C . THR A 1 93 ? 13.878 1.993 -9.744 1.00 84.94 93 THR A C 1
ATOM 725 O O . THR A 1 93 ? 12.706 2.284 -9.499 1.00 84.94 93 THR A O 1
ATOM 728 N N . PHE A 1 94 ? 14.656 1.410 -8.825 1.00 82.44 94 PHE A N 1
ATOM 729 C CA . PHE A 1 94 ? 14.188 1.090 -7.469 1.00 82.44 94 PHE A CA 1
ATOM 730 C C . PHE A 1 94 ? 13.485 2.279 -6.792 1.00 82.44 94 PHE A C 1
ATOM 732 O O . PHE A 1 94 ? 12.439 2.127 -6.163 1.00 82.44 94 PHE A O 1
ATOM 739 N N . LYS A 1 95 ? 14.042 3.487 -6.955 1.00 86.00 95 LYS A N 1
ATOM 740 C CA . LYS A 1 95 ? 13.500 4.718 -6.370 1.00 86.00 95 LYS A CA 1
ATOM 741 C C . LYS A 1 95 ? 12.104 5.041 -6.906 1.00 86.00 95 LYS A C 1
ATOM 743 O O . LYS A 1 95 ? 11.225 5.379 -6.116 1.00 86.00 95 LYS A O 1
ATOM 748 N N . GLU A 1 96 ? 11.898 4.945 -8.217 1.00 85.75 96 GLU A N 1
ATOM 749 C CA . GLU A 1 96 ? 10.596 5.197 -8.849 1.00 85.75 96 GLU A CA 1
ATOM 750 C C . GLU A 1 96 ? 9.561 4.161 -8.414 1.00 85.75 96 GLU A C 1
ATOM 752 O O . GLU A 1 96 ? 8.434 4.518 -8.055 1.00 85.75 96 GLU A O 1
ATOM 757 N N . VAL A 1 97 ? 9.959 2.888 -8.369 1.00 85.44 97 VAL A N 1
ATOM 758 C CA . VAL A 1 97 ? 9.088 1.779 -7.970 1.00 85.44 97 VAL A CA 1
ATOM 759 C C . VAL A 1 97 ? 8.675 1.897 -6.504 1.00 85.44 97 VAL A C 1
ATOM 761 O O . VAL A 1 97 ? 7.481 1.877 -6.204 1.00 85.44 97 VAL A O 1
ATOM 764 N N . ILE A 1 98 ? 9.624 2.083 -5.581 1.00 85.31 98 ILE A N 1
ATOM 765 C CA . ILE A 1 98 ? 9.332 2.258 -4.150 1.00 85.31 98 ILE A CA 1
ATOM 766 C C . ILE A 1 98 ? 8.434 3.470 -3.929 1.00 85.31 98 ILE A C 1
ATOM 768 O O . ILE A 1 98 ? 7.464 3.375 -3.178 1.00 85.31 98 ILE A O 1
ATOM 772 N N . TYR A 1 99 ? 8.747 4.609 -4.550 1.00 87.69 99 TYR A N 1
ATOM 773 C CA . TYR A 1 99 ? 8.009 5.846 -4.316 1.00 87.69 99 TYR A CA 1
ATOM 774 C C . TYR A 1 99 ? 6.561 5.746 -4.807 1.00 87.69 99 TYR A C 1
ATOM 776 O O . TYR A 1 99 ? 5.634 6.063 -4.055 1.00 87.69 99 TYR A O 1
ATOM 784 N N . SER A 1 100 ? 6.355 5.254 -6.031 1.00 86.62 100 SER A N 1
ATOM 785 C CA . SER A 1 100 ? 5.017 5.075 -6.610 1.00 86.62 100 SER A CA 1
ATOM 786 C C . SER A 1 100 ? 4.198 4.038 -5.833 1.00 86.62 100 SER A C 1
ATOM 788 O O . SER A 1 100 ? 3.073 4.324 -5.419 1.00 86.62 100 SER A O 1
ATOM 790 N N . THR A 1 101 ? 4.791 2.879 -5.536 1.00 85.94 101 THR A N 1
ATOM 791 C CA . THR A 1 101 ? 4.145 1.778 -4.804 1.00 85.94 101 THR A CA 1
ATOM 792 C C . THR A 1 101 ? 3.795 2.181 -3.375 1.00 85.94 101 THR A C 1
ATOM 794 O O . THR A 1 101 ? 2.665 1.981 -2.931 1.00 85.94 101 THR A O 1
ATOM 797 N N . THR A 1 102 ? 4.735 2.797 -2.651 1.00 87.06 102 THR A N 1
ATOM 798 C CA . THR A 1 102 ? 4.514 3.231 -1.262 1.00 87.06 102 THR A CA 1
ATOM 799 C C . THR A 1 102 ? 3.422 4.286 -1.200 1.00 87.06 102 THR A C 1
ATOM 801 O O . THR A 1 102 ? 2.556 4.207 -0.331 1.00 87.06 102 THR A O 1
ATOM 804 N N . THR A 1 103 ? 3.419 5.243 -2.134 1.00 89.56 103 THR A N 1
ATOM 805 C CA . THR A 1 103 ? 2.369 6.266 -2.218 1.00 89.56 103 THR A CA 1
ATOM 806 C C . THR A 1 103 ? 1.005 5.623 -2.447 1.00 89.56 103 THR A C 1
ATOM 808 O O . THR A 1 103 ? 0.088 5.850 -1.660 1.00 89.56 103 THR A 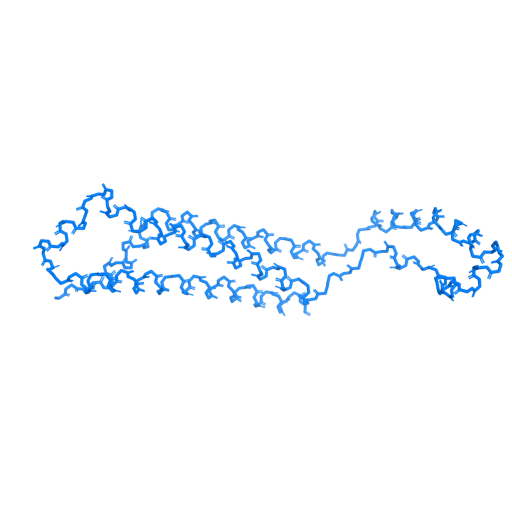O 1
ATOM 811 N N . ALA A 1 104 ? 0.883 4.755 -3.455 1.00 88.69 104 ALA A N 1
ATOM 812 C CA . ALA A 1 104 ? -0.373 4.089 -3.788 1.00 88.69 104 ALA A CA 1
ATOM 813 C C . ALA A 1 104 ? -0.920 3.248 -2.619 1.00 88.69 104 ALA A C 1
ATOM 815 O O . ALA A 1 104 ? -2.075 3.412 -2.217 1.00 88.69 104 ALA A O 1
ATOM 816 N N . VAL A 1 105 ? -0.081 2.395 -2.019 1.00 88.69 105 VAL A N 1
ATOM 817 C CA . VAL A 1 105 ? -0.469 1.548 -0.879 1.00 88.69 105 VAL A CA 1
ATOM 818 C C . VAL A 1 105 ? -0.831 2.392 0.344 1.00 88.69 105 VAL A C 1
ATOM 820 O O . VAL A 1 105 ? -1.815 2.092 1.022 1.00 88.69 105 VAL A O 1
ATOM 823 N N . SER A 1 106 ? -0.097 3.477 0.609 1.00 88.81 106 SER A N 1
ATOM 824 C CA . SER A 1 106 ? -0.390 4.382 1.728 1.00 88.81 106 SER A CA 1
ATOM 825 C C . SER A 1 106 ? -1.721 5.106 1.542 1.00 88.81 106 SER A C 1
ATOM 827 O O . SER A 1 106 ? -2.495 5.206 2.492 1.00 88.81 106 SER A O 1
ATOM 829 N N . THR A 1 107 ? -2.035 5.565 0.327 1.00 91.12 107 THR A N 1
ATOM 830 C CA . THR A 1 107 ? -3.322 6.202 0.020 1.00 91.12 107 THR A CA 1
ATOM 831 C C . THR A 1 107 ? -4.484 5.224 0.192 1.00 91.12 107 THR A C 1
ATOM 833 O O . THR A 1 107 ? -5.467 5.551 0.858 1.00 91.12 107 THR A O 1
ATOM 836 N N . ILE A 1 108 ? -4.370 4.007 -0.347 1.00 91.12 108 ILE A N 1
ATOM 837 C CA . ILE A 1 108 ? -5.406 2.972 -0.209 1.00 91.12 108 ILE A CA 1
ATOM 838 C C . ILE A 1 108 ? -5.585 2.582 1.264 1.00 91.12 108 ILE A C 1
ATOM 840 O O . ILE A 1 108 ? -6.713 2.528 1.760 1.00 91.12 108 ILE A O 1
ATOM 844 N N . GLY A 1 109 ? -4.482 2.357 1.982 1.00 89.12 109 GLY A N 1
ATOM 845 C CA . GLY A 1 109 ? -4.492 2.047 3.410 1.00 89.12 109 GLY A CA 1
ATOM 846 C C . GLY A 1 109 ? -5.135 3.159 4.237 1.00 89.12 109 GLY A C 1
ATOM 847 O O . GLY A 1 109 ? -5.979 2.883 5.088 1.00 89.12 109 GLY A O 1
ATOM 848 N N . PHE A 1 110 ? -4.817 4.422 3.945 1.00 90.12 110 PHE A N 1
ATOM 849 C CA . PHE A 1 110 ? -5.434 5.578 4.592 1.00 90.12 110 PHE A CA 1
ATOM 850 C C . PHE A 1 110 ? -6.953 5.607 4.386 1.00 90.12 110 PHE A C 1
ATOM 852 O O . PHE A 1 110 ? -7.696 5.734 5.360 1.00 90.12 110 PHE A O 1
ATOM 859 N N . LEU A 1 111 ? -7.431 5.427 3.150 1.00 92.12 111 LEU A N 1
ATOM 860 C CA . LEU A 1 111 ? -8.866 5.397 2.846 1.00 92.12 111 LEU A CA 1
ATOM 861 C C . LEU A 1 111 ? -9.581 4.244 3.562 1.00 92.12 111 LEU A C 1
ATOM 863 O O . LEU A 1 111 ? -10.659 4.442 4.129 1.00 92.12 111 LEU A O 1
ATOM 867 N N . ALA A 1 112 ? -8.968 3.058 3.593 1.00 90.94 112 ALA A N 1
ATOM 868 C CA . ALA A 1 112 ? -9.503 1.900 4.301 1.00 90.94 112 ALA A CA 1
ATOM 869 C C . ALA A 1 112 ? -9.628 2.168 5.810 1.00 90.94 112 ALA A C 1
ATOM 871 O O . ALA A 1 112 ? -10.691 1.962 6.398 1.00 90.94 112 ALA A O 1
ATOM 872 N N . LEU A 1 113 ? -8.570 2.687 6.439 1.00 87.38 113 LEU A N 1
ATOM 873 C CA . LEU A 1 113 ? -8.555 3.006 7.868 1.00 87.38 113 LEU A CA 1
ATOM 874 C C . LEU A 1 113 ? -9.520 4.146 8.218 1.00 87.38 113 LEU A C 1
ATOM 876 O O . LEU A 1 113 ? -10.191 4.091 9.253 1.00 87.38 113 LEU A O 1
ATOM 880 N N . MET A 1 114 ? -9.655 5.140 7.338 1.00 89.00 114 MET A N 1
ATOM 881 C CA . MET A 1 114 ? -10.645 6.206 7.478 1.00 89.00 114 MET A CA 1
ATOM 882 C C . MET A 1 114 ? -12.070 5.639 7.456 1.00 89.00 114 MET A C 1
ATOM 884 O O . MET A 1 114 ? -12.878 5.990 8.316 1.00 89.00 114 MET A O 1
ATOM 888 N N . ALA A 1 115 ? -12.374 4.718 6.535 1.00 90.69 115 ALA A N 1
ATOM 889 C CA . ALA A 1 115 ? -13.678 4.060 6.463 1.00 90.69 115 ALA A CA 1
ATOM 890 C C . ALA A 1 115 ? -13.987 3.241 7.730 1.00 90.69 115 ALA A C 1
ATOM 892 O O . ALA A 1 115 ? -15.110 3.288 8.240 1.00 90.69 115 ALA A O 1
ATOM 893 N N . VAL A 1 116 ? -12.989 2.541 8.284 1.00 90.19 116 VAL A N 1
ATOM 894 C CA . VAL A 1 116 ? -13.123 1.819 9.561 1.00 90.19 116 VAL A CA 1
ATOM 895 C C . VAL A 1 116 ? -13.431 2.781 10.705 1.00 90.19 116 VAL A C 1
ATOM 897 O O . VAL A 1 116 ? -14.407 2.568 11.428 1.00 90.19 116 VAL A O 1
ATOM 900 N N . GLY A 1 117 ? -12.650 3.856 10.850 1.00 87.19 117 GLY A N 1
ATOM 901 C CA . GLY A 1 117 ? -12.851 4.862 11.894 1.00 87.19 117 GLY A CA 1
ATOM 902 C C . GLY A 1 117 ? -14.222 5.538 11.799 1.00 87.19 117 GLY A C 1
ATOM 903 O O . GLY A 1 117 ? -14.964 5.581 12.782 1.00 87.19 117 GLY A O 1
ATOM 904 N N . ALA A 1 118 ? -14.605 5.986 10.600 1.00 89.31 118 ALA A N 1
ATOM 905 C CA . ALA A 1 118 ? -15.902 6.608 10.345 1.00 89.31 118 ALA A CA 1
ATOM 906 C C . ALA A 1 118 ? -17.063 5.652 10.656 1.00 89.31 118 ALA A C 1
ATOM 908 O O . ALA A 1 118 ? -18.004 6.026 11.355 1.00 89.31 118 ALA A O 1
ATOM 909 N N . SER A 1 119 ? -16.978 4.392 10.217 1.00 88.94 119 SER A N 1
ATOM 910 C CA . SER A 1 119 ? -17.999 3.381 10.511 1.00 88.94 119 SER A CA 1
ATOM 911 C C . SER A 1 119 ? -18.087 3.054 12.005 1.00 88.94 119 SER A C 1
ATOM 913 O O . SER A 1 119 ? -19.176 2.800 12.536 1.00 88.94 119 SER A O 1
ATOM 915 N N . PHE A 1 120 ? -16.953 3.066 12.711 1.00 86.50 120 PHE A N 1
ATOM 916 C CA . PHE A 1 120 ? -16.911 2.795 14.143 1.00 86.50 120 PHE A CA 1
ATOM 917 C C . PHE A 1 120 ? -17.660 3.847 14.960 1.00 86.50 120 PHE A C 1
ATOM 919 O O . PHE A 1 120 ? -18.349 3.491 15.917 1.00 86.50 120 PHE A O 1
ATOM 926 N N . VAL A 1 121 ? -17.570 5.114 14.551 1.00 84.38 121 VAL A N 1
ATOM 927 C CA . VAL A 1 121 ? -18.318 6.227 15.147 1.00 84.38 121 VAL A CA 1
ATOM 928 C C . VAL A 1 121 ? -19.777 6.212 14.684 1.00 84.38 121 VAL A C 1
ATOM 930 O O . VAL A 1 121 ? -20.682 6.182 15.515 1.00 84.38 121 VAL A O 1
ATOM 933 N N . ALA A 1 122 ? -20.029 6.160 13.373 1.00 86.75 122 ALA A N 1
ATOM 934 C CA . ALA A 1 122 ? -21.373 6.267 12.799 1.00 86.75 122 ALA A CA 1
ATOM 935 C C . ALA A 1 122 ? -22.340 5.198 13.329 1.00 86.75 122 ALA A C 1
ATOM 937 O O . ALA A 1 122 ? -23.493 5.483 13.647 1.00 86.75 122 ALA A O 1
ATOM 938 N N . ALA A 1 123 ? -21.865 3.965 13.482 1.00 85.00 123 ALA A N 1
ATOM 939 C CA . ALA A 1 123 ? -22.699 2.873 13.964 1.00 85.00 123 ALA A CA 1
ATOM 940 C C . ALA A 1 123 ? -23.145 3.040 15.425 1.00 85.00 123 ALA A C 1
ATOM 942 O O . ALA A 1 123 ? -24.186 2.512 15.791 1.00 85.00 123 ALA A O 1
ATOM 943 N N . GLU A 1 124 ? -22.403 3.763 16.265 1.00 83.94 124 GLU A N 1
ATOM 944 C CA . GLU A 1 124 ? -22.849 4.006 17.642 1.00 83.94 124 GLU A CA 1
ATOM 945 C C . GLU A 1 124 ? -24.014 4.982 17.720 1.00 83.94 124 GLU A C 1
ATOM 947 O O . GLU A 1 124 ? -24.911 4.799 18.548 1.00 83.94 124 GLU A O 1
ATOM 952 N N . PHE A 1 125 ? -24.010 5.985 16.841 1.00 84.69 125 PHE A N 1
ATOM 953 C CA . PHE A 1 125 ? -25.144 6.881 16.660 1.00 84.69 125 PHE A CA 1
ATOM 954 C C . PHE A 1 125 ? -26.334 6.126 16.063 1.00 84.69 125 PHE A C 1
ATOM 956 O O . PHE A 1 125 ? -27.444 6.257 16.567 1.00 84.69 125 PHE A O 1
ATOM 963 N N . ALA A 1 126 ? -26.097 5.274 15.061 1.00 86.75 126 ALA A N 1
ATOM 964 C CA . ALA A 1 126 ? -27.154 4.503 14.409 1.00 86.75 126 ALA A CA 1
ATOM 965 C C . ALA A 1 126 ? -27.858 3.514 15.355 1.00 86.75 126 ALA A C 1
ATOM 967 O O . ALA A 1 126 ? -29.072 3.356 15.280 1.00 86.75 126 ALA A O 1
ATOM 968 N N . THR A 1 127 ? -27.124 2.851 16.257 1.00 85.50 127 THR A N 1
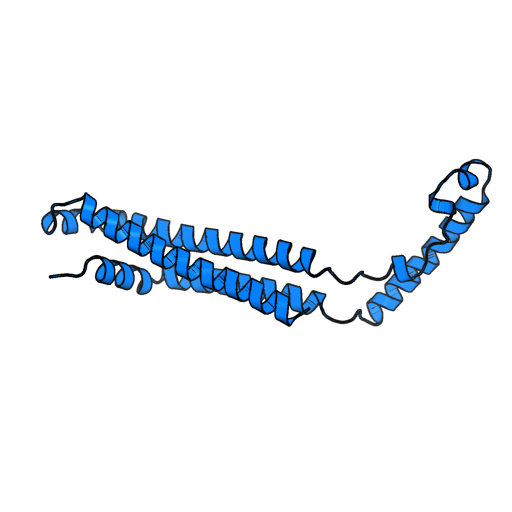ATOM 969 C CA . THR A 1 127 ? -27.709 1.865 17.183 1.00 85.50 127 THR A CA 1
ATOM 970 C C . THR A 1 127 ? -28.141 2.461 18.524 1.00 85.50 127 THR A C 1
ATOM 972 O O . THR A 1 127 ? -28.554 1.713 19.408 1.00 85.50 127 THR A O 1
ATOM 975 N N . GLY A 1 128 ? -27.970 3.771 18.742 1.00 82.38 128 GLY A N 1
ATOM 976 C CA . GLY A 1 128 ? -28.239 4.417 20.035 1.00 82.38 128 GLY A CA 1
ATOM 977 C C . GLY A 1 128 ? -27.367 3.900 21.191 1.00 82.38 128 GLY A C 1
ATOM 978 O O . GLY A 1 128 ? -27.677 4.129 22.362 1.00 82.38 128 GLY A O 1
ATOM 979 N N . ALA A 1 129 ? -26.266 3.201 20.888 1.00 80.94 129 ALA A N 1
ATOM 980 C CA . ALA A 1 129 ? -25.433 2.543 21.895 1.00 80.94 129 ALA A CA 1
ATOM 981 C C . ALA A 1 129 ? -24.744 3.553 22.823 1.00 80.94 129 ALA A C 1
ATOM 983 O O . ALA A 1 129 ? -24.518 3.242 23.991 1.00 80.94 129 ALA A O 1
ATOM 984 N N . VAL A 1 130 ? -24.473 4.768 22.328 1.00 79.62 130 VAL A N 1
ATOM 985 C CA . VAL A 1 130 ? -23.902 5.874 23.116 1.00 79.62 130 VAL A CA 1
ATOM 986 C C . VAL A 1 130 ? -24.777 6.198 24.325 1.00 79.62 130 VAL A C 1
ATOM 988 O O . VAL A 1 130 ? -24.267 6.312 25.438 1.00 79.62 130 VAL A O 1
ATOM 991 N N . SER A 1 131 ? -26.094 6.295 24.132 1.00 79.12 131 SER A N 1
ATOM 992 C CA . SER A 1 131 ? -27.041 6.637 25.199 1.00 79.12 131 SER A CA 1
ATOM 993 C C . SER A 1 131 ? -27.077 5.565 26.285 1.00 79.12 131 SER A C 1
ATOM 995 O O . SER A 1 131 ? -27.068 5.885 27.471 1.00 79.12 131 SER A O 1
ATOM 997 N N . ASN A 1 132 ? -27.036 4.291 25.885 1.00 81.06 132 ASN A N 1
ATOM 998 C CA . ASN A 1 132 ? -26.981 3.174 26.823 1.00 81.06 132 ASN A CA 1
ATOM 999 C C . ASN A 1 132 ? -25.651 3.155 27.602 1.00 81.06 132 ASN A C 1
ATOM 1001 O O . ASN A 1 132 ? -25.631 2.965 28.815 1.00 81.06 132 ASN A O 1
ATOM 1005 N N . LEU A 1 133 ? -24.528 3.418 26.926 1.00 75.38 133 LEU A N 1
ATOM 1006 C CA . LEU A 1 133 ? -23.202 3.419 27.550 1.00 75.38 133 LEU A CA 1
ATOM 1007 C C . LEU A 1 133 ? -23.047 4.531 28.598 1.00 75.38 133 LEU A C 1
ATOM 1009 O O . LEU A 1 133 ? -22.468 4.307 29.661 1.00 75.38 133 LEU A O 1
ATOM 1013 N N . LEU A 1 134 ? -23.603 5.712 28.313 1.00 75.12 134 LEU A N 1
ATOM 1014 C CA . LEU A 1 134 ? -23.604 6.854 29.229 1.00 75.12 134 LEU A CA 1
ATOM 1015 C C . LEU A 1 134 ? -24.462 6.622 30.479 1.00 75.12 134 LEU A C 1
ATOM 1017 O O . LEU A 1 134 ? -24.201 7.253 31.502 1.00 75.12 134 LEU A O 1
ATOM 1021 N N . GLY A 1 135 ? -25.434 5.707 30.418 1.00 78.94 135 GLY A N 1
ATOM 1022 C CA . GLY A 1 135 ? -26.221 5.290 31.580 1.00 78.94 135 GLY A CA 1
ATOM 1023 C C . GLY A 1 135 ? -25.415 4.479 32.601 1.00 78.94 135 GLY A C 1
ATOM 1024 O O . GLY A 1 135 ? -25.647 4.607 33.799 1.00 78.94 135 GLY A O 1
ATOM 1025 N N . PHE A 1 136 ? -24.434 3.687 32.149 1.00 76.62 136 PHE A N 1
ATOM 1026 C CA . PHE A 1 136 ? -23.616 2.827 33.019 1.00 76.62 136 PHE A CA 1
ATOM 1027 C C . PHE A 1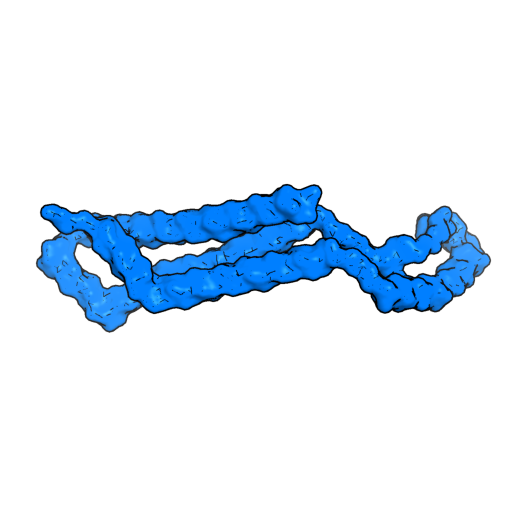 136 ? -22.246 3.419 33.372 1.00 76.62 136 PHE A C 1
ATOM 1029 O O . PHE A 1 136 ? -21.713 3.148 34.448 1.00 76.62 136 PHE A O 1
ATOM 1036 N N . VAL A 1 137 ? -21.652 4.221 32.484 1.00 75.31 137 VAL A N 1
ATOM 1037 C CA . VAL A 1 137 ? -20.355 4.876 32.704 1.00 75.31 137 VAL A CA 1
ATOM 1038 C C . VAL A 1 137 ? -20.511 6.374 32.418 1.00 75.31 137 VAL A C 1
ATOM 1040 O O . VAL A 1 137 ? -20.330 6.805 31.279 1.00 75.31 137 VAL A O 1
ATOM 1043 N N . PRO A 1 138 ? -20.803 7.209 33.434 1.00 76.38 138 PRO A N 1
ATOM 1044 C CA . PRO A 1 138 ? -21.123 8.627 33.230 1.00 76.38 138 PRO A CA 1
ATOM 1045 C C . PRO A 1 138 ? -19.917 9.479 32.795 1.00 76.38 138 PRO A C 1
ATOM 1047 O O . PRO A 1 138 ? -20.063 10.649 32.437 1.00 76.38 138 PRO A O 1
ATOM 1050 N N . ASN A 1 139 ? -18.705 8.917 32.807 1.00 80.06 139 ASN A N 1
ATOM 1051 C CA . ASN A 1 139 ? -17.495 9.643 32.446 1.00 80.06 139 ASN A CA 1
ATOM 1052 C C . ASN A 1 139 ? -17.244 9.613 30.926 1.00 80.06 139 ASN A C 1
ATOM 1054 O O . ASN A 1 139 ? -16.541 8.741 30.407 1.00 80.06 139 ASN A O 1
ATOM 1058 N N . ARG A 1 140 ? -17.812 10.607 30.230 1.00 81.12 140 ARG A N 1
ATOM 1059 C CA . ARG A 1 140 ? -17.773 10.751 28.761 1.00 81.12 140 ARG A CA 1
ATOM 1060 C C . ARG A 1 140 ? -16.355 10.749 28.184 1.00 81.12 140 ARG A C 1
ATOM 1062 O O . ARG A 1 140 ? -16.132 10.194 27.111 1.00 81.12 140 ARG A O 1
ATOM 1069 N N . THR A 1 141 ? -15.388 11.331 28.896 1.00 82.50 141 THR A N 1
ATOM 1070 C CA . THR A 1 141 ? -14.011 11.467 28.400 1.00 82.50 141 THR A CA 1
ATOM 1071 C C . THR A 1 141 ? -13.268 10.137 28.396 1.00 82.50 141 THR A C 1
ATOM 1073 O O . THR A 1 141 ? -12.529 9.870 27.455 1.00 82.50 141 THR A O 1
ATOM 1076 N N . LYS A 1 142 ? -13.509 9.266 29.388 1.00 81.94 142 LYS A N 1
ATOM 1077 C CA . LYS A 1 142 ? -12.895 7.926 29.452 1.00 81.94 142 LYS A CA 1
ATOM 1078 C C . LYS A 1 142 ? -13.377 7.005 28.333 1.00 81.94 142 LYS A C 1
ATOM 1080 O O . LYS A 1 142 ? -12.598 6.225 27.796 1.00 81.94 142 LYS A O 1
ATOM 1085 N N . VAL A 1 143 ? -14.660 7.089 27.991 1.00 78.31 143 VAL A N 1
ATOM 1086 C CA . VAL A 1 143 ? -15.249 6.303 26.898 1.00 78.31 143 VAL A CA 1
ATOM 1087 C C . VAL A 1 143 ? -14.705 6.785 25.554 1.00 78.31 143 VAL A C 1
ATOM 1089 O O . VAL A 1 143 ? -14.243 5.980 24.747 1.00 78.31 143 VAL A O 1
ATOM 1092 N N . PHE A 1 144 ? -14.691 8.106 25.346 1.00 81.06 144 PHE A N 1
ATOM 1093 C CA . PHE A 1 144 ? -14.150 8.705 24.130 1.00 81.06 144 PHE A CA 1
ATOM 1094 C C . PHE A 1 144 ? -12.664 8.380 23.937 1.00 81.06 144 PHE A C 1
ATOM 1096 O O . PHE A 1 144 ? -12.268 7.947 22.855 1.00 81.06 144 PHE A O 1
ATOM 1103 N N . SER A 1 145 ? -11.842 8.518 24.983 1.00 84.31 145 SER A N 1
ATOM 1104 C CA . SER A 1 145 ? -10.407 8.239 24.890 1.00 84.31 145 SER A CA 1
ATOM 1105 C C . SER A 1 145 ? -10.114 6.763 24.629 1.00 84.31 145 SER A C 1
ATOM 1107 O O . SER A 1 145 ? -9.255 6.466 23.807 1.00 84.31 145 SER A O 1
ATOM 1109 N N . ALA A 1 146 ? -10.853 5.831 25.242 1.00 83.62 146 ALA A N 1
ATOM 1110 C CA . ALA A 1 146 ? -10.693 4.400 24.975 1.00 83.62 146 ALA A CA 1
ATOM 1111 C C . ALA A 1 146 ? -11.003 4.045 23.510 1.00 83.62 146 ALA A C 1
ATOM 1113 O O . ALA A 1 146 ? -10.250 3.299 22.885 1.00 83.62 146 ALA A O 1
ATOM 1114 N N . LYS A 1 147 ? -12.069 4.619 22.943 1.00 83.44 147 LYS A N 1
ATOM 1115 C CA . LYS A 1 147 ? -12.453 4.438 21.536 1.00 83.44 147 LYS A CA 1
ATOM 1116 C C . LYS A 1 147 ? -11.437 5.046 20.568 1.00 83.44 147 LYS A C 1
ATOM 1118 O O . LYS A 1 147 ? -11.060 4.410 19.580 1.00 83.44 147 LYS A O 1
ATOM 1123 N N . LEU A 1 148 ? -10.979 6.261 20.863 1.00 85.56 148 LEU A N 1
ATOM 1124 C CA . LEU A 1 148 ? -9.968 6.952 20.070 1.00 85.56 148 LEU A CA 1
ATOM 1125 C C . LEU A 1 148 ? -8.646 6.176 20.086 1.00 85.56 148 LEU A C 1
ATOM 1127 O O . LEU A 1 148 ? -8.094 5.895 19.028 1.00 85.56 148 LEU A O 1
ATOM 1131 N N . LEU A 1 149 ? -8.189 5.740 21.263 1.00 86.62 149 LEU A N 1
ATOM 1132 C CA . LEU A 1 149 ? -6.980 4.928 21.406 1.00 86.62 149 LEU A CA 1
ATOM 1133 C C . LEU A 1 149 ? -7.105 3.578 20.698 1.00 86.62 149 LEU A C 1
ATOM 1135 O O . LEU A 1 149 ? -6.172 3.185 20.009 1.00 86.62 149 LEU A O 1
ATOM 1139 N N . ALA A 1 150 ? -8.244 2.888 20.805 1.00 85.12 150 ALA A N 1
ATOM 1140 C CA . ALA A 1 150 ? -8.464 1.636 20.080 1.00 85.12 150 ALA A CA 1
ATOM 1141 C C . ALA A 1 150 ? -8.359 1.831 18.557 1.00 85.12 150 ALA A C 1
ATOM 1143 O O . ALA A 1 150 ? -7.738 1.019 17.872 1.00 85.12 150 ALA A O 1
ATOM 1144 N N . THR A 1 151 ? -8.913 2.934 18.044 1.00 84.94 151 THR A N 1
ATOM 1145 C CA . THR A 1 151 ? -8.848 3.280 16.617 1.00 84.94 151 THR A CA 1
ATOM 1146 C C . THR A 1 151 ? -7.422 3.631 16.198 1.00 84.94 151 THR A C 1
ATOM 1148 O O . THR A 1 151 ? -6.944 3.110 15.199 1.00 84.94 151 THR A O 1
ATOM 1151 N N . ILE A 1 152 ? -6.711 4.453 16.976 1.00 86.69 152 ILE A N 1
ATOM 1152 C CA . ILE A 1 152 ? -5.316 4.823 16.694 1.00 86.69 152 ILE A CA 1
ATOM 1153 C C . ILE A 1 152 ? -4.416 3.589 16.710 1.00 86.69 152 ILE A C 1
ATOM 1155 O O . ILE A 1 152 ? -3.647 3.395 15.779 1.00 86.69 152 ILE A O 1
ATOM 1159 N N . ILE A 1 153 ? -4.520 2.731 17.728 1.00 87.12 153 ILE A N 1
ATOM 1160 C CA . ILE A 1 153 ? -3.694 1.522 17.832 1.00 87.12 153 ILE A CA 1
ATOM 1161 C C . ILE A 1 153 ? -3.958 0.598 16.639 1.00 87.12 153 ILE A C 1
ATOM 1163 O O . ILE A 1 153 ? -3.008 0.141 16.008 1.00 87.12 153 ILE A O 1
ATOM 1167 N N . GLY A 1 154 ? -5.229 0.363 16.298 1.00 83.50 154 GLY A N 1
ATOM 1168 C CA . GLY A 1 154 ? -5.594 -0.465 15.148 1.00 83.50 154 GLY A CA 1
ATOM 1169 C C . GLY A 1 154 ? -5.078 0.103 13.824 1.00 83.50 154 GLY A C 1
ATOM 1170 O O . GLY A 1 154 ? -4.468 -0.621 13.040 1.00 83.50 154 GLY A O 1
ATOM 1171 N N . SER A 1 155 ? -5.264 1.405 13.603 1.00 83.06 155 SER A N 1
ATOM 1172 C CA . SER A 1 155 ? -4.839 2.091 12.380 1.00 83.06 155 SER A CA 1
ATOM 1173 C C . SER A 1 155 ? -3.324 2.176 12.243 1.00 83.06 155 SER A C 1
ATOM 1175 O O . SER A 1 155 ? -2.795 1.880 11.176 1.00 83.06 155 SER A O 1
ATOM 1177 N N . THR A 1 156 ? -2.608 2.521 13.314 1.00 85.56 156 THR A N 1
ATOM 1178 C CA . THR A 1 156 ? -1.142 2.574 13.308 1.00 85.56 156 THR A CA 1
ATOM 1179 C C . THR A 1 156 ? -0.556 1.195 13.057 1.00 85.56 156 THR A C 1
ATOM 1181 O O . THR A 1 156 ? 0.346 1.072 12.238 1.00 85.56 156 THR A O 1
ATOM 1184 N N . PHE A 1 157 ? -1.083 0.156 13.711 1.00 86.19 157 PHE A N 1
ATOM 1185 C CA . PHE A 1 157 ? -0.609 -1.211 13.514 1.00 86.19 157 PHE A CA 1
ATOM 1186 C C . PHE A 1 157 ? -0.860 -1.699 12.080 1.00 86.19 157 PHE A C 1
ATOM 1188 O O . PHE A 1 157 ? 0.048 -2.229 11.444 1.00 86.19 157 PHE A O 1
ATOM 1195 N N . GLY A 1 158 ? -2.057 -1.452 11.534 1.00 83.69 158 GLY A N 1
ATOM 1196 C CA . GLY A 1 158 ? -2.377 -1.779 10.142 1.00 83.69 158 GLY A CA 1
ATOM 1197 C C . GLY A 1 158 ? -1.508 -1.021 9.135 1.00 83.69 158 GLY A C 1
ATOM 1198 O O . GLY A 1 158 ? -0.987 -1.622 8.198 1.00 83.69 158 GLY A O 1
ATOM 1199 N N . GLY A 1 159 ? -1.295 0.279 9.358 1.00 83.06 159 GLY A N 1
ATOM 1200 C CA . GLY A 1 159 ? -0.412 1.105 8.533 1.00 83.06 159 GLY A CA 1
ATOM 1201 C C . GLY A 1 159 ? 1.040 0.629 8.573 1.00 83.06 159 GLY A C 1
ATOM 1202 O O . GLY A 1 159 ? 1.660 0.479 7.526 1.00 83.06 159 GLY A O 1
ATOM 1203 N N . TRP A 1 160 ? 1.557 0.302 9.762 1.00 85.44 160 TRP A N 1
ATOM 1204 C CA . TRP A 1 160 ? 2.905 -0.249 9.932 1.00 85.44 160 TRP A CA 1
ATOM 1205 C C . TRP A 1 160 ? 3.107 -1.551 9.162 1.00 85.44 160 TRP A C 1
ATOM 1207 O O . TRP A 1 160 ? 4.141 -1.724 8.525 1.00 85.44 160 TRP A O 1
ATOM 1217 N N . ILE A 1 161 ? 2.124 -2.454 9.193 1.00 86.00 161 ILE A N 1
ATOM 1218 C CA . ILE A 1 161 ? 2.190 -3.709 8.439 1.00 86.00 161 ILE A CA 1
ATOM 1219 C C . ILE A 1 161 ? 2.237 -3.424 6.937 1.00 86.00 161 ILE A C 1
ATOM 1221 O O . ILE A 1 161 ? 3.118 -3.937 6.255 1.00 86.00 161 ILE A O 1
ATOM 1225 N N . LEU A 1 162 ? 1.331 -2.587 6.424 1.00 81.81 162 LEU A N 1
ATOM 1226 C CA . LEU A 1 162 ? 1.271 -2.275 4.993 1.00 81.81 162 LEU A CA 1
ATOM 1227 C C . LEU A 1 162 ? 2.578 -1.643 4.496 1.00 81.81 162 LEU A C 1
ATOM 1229 O O . LEU A 1 162 ? 3.153 -2.119 3.521 1.00 81.81 162 LEU A O 1
ATOM 1233 N N . SER A 1 163 ? 3.082 -0.627 5.199 1.00 79.19 163 SER A N 1
ATOM 1234 C CA . SER A 1 163 ? 4.331 0.055 4.842 1.00 79.19 163 SER A CA 1
ATOM 1235 C C . SER A 1 163 ? 5.573 -0.819 5.049 1.00 79.19 163 SER A C 1
ATOM 1237 O O . SER A 1 163 ? 6.514 -0.763 4.258 1.00 79.19 163 SER A O 1
ATOM 1239 N N . GLY A 1 164 ? 5.596 -1.650 6.093 1.00 83.81 164 GLY A N 1
ATOM 1240 C CA . GLY A 1 164 ? 6.691 -2.588 6.339 1.00 83.81 164 GLY A CA 1
ATOM 1241 C C . GLY A 1 164 ? 6.799 -3.642 5.236 1.00 83.81 164 GLY A C 1
ATOM 1242 O O . GLY A 1 164 ? 7.897 -3.934 4.760 1.00 83.81 164 GLY A O 1
ATOM 1243 N N . VAL A 1 165 ? 5.661 -4.164 4.769 1.00 82.19 165 VAL A N 1
ATOM 1244 C CA . VAL A 1 165 ? 5.619 -5.136 3.667 1.00 82.19 165 VAL A CA 1
ATOM 1245 C C . VAL A 1 165 ? 6.104 -4.513 2.356 1.00 82.19 165 VAL A C 1
ATOM 1247 O O . VAL A 1 165 ? 6.901 -5.131 1.657 1.00 82.19 165 VAL A O 1
ATOM 1250 N N . THR A 1 166 ? 5.712 -3.277 2.033 1.00 77.50 166 THR A N 1
ATOM 1251 C CA . THR A 1 166 ? 6.187 -2.621 0.801 1.00 77.50 166 THR A CA 1
ATOM 1252 C C . THR A 1 166 ? 7.692 -2.359 0.816 1.00 77.50 166 THR A C 1
ATOM 1254 O O . THR A 1 166 ? 8.357 -2.574 -0.194 1.00 77.50 166 THR A O 1
ATOM 1257 N N . LEU A 1 167 ? 8.244 -1.927 1.956 1.00 79.06 167 LEU A N 1
ATOM 1258 C CA . LEU A 1 167 ? 9.676 -1.634 2.077 1.00 79.06 167 LEU A CA 1
ATOM 1259 C C . LEU A 1 167 ? 10.532 -2.902 1.994 1.00 79.06 167 LEU A C 1
ATOM 1261 O O . LEU A 1 167 ? 11.504 -2.930 1.246 1.00 79.06 167 LEU A O 1
ATOM 1265 N N . THR A 1 168 ? 10.151 -3.953 2.724 1.00 80.69 168 THR A N 1
ATOM 1266 C CA . THR A 1 168 ? 10.886 -5.231 2.733 1.00 80.69 168 THR A CA 1
ATOM 1267 C C . THR A 1 168 ? 10.886 -5.917 1.370 1.00 80.69 168 THR A C 1
ATOM 1269 O O . THR A 1 168 ? 11.909 -6.452 0.949 1.00 80.69 168 THR A O 1
ATOM 1272 N N . LEU A 1 169 ? 9.765 -5.875 0.649 1.00 70.94 169 LEU A N 1
ATOM 1273 C CA . LEU A 1 169 ? 9.672 -6.469 -0.683 1.00 70.94 169 LEU A CA 1
ATOM 1274 C C . LEU A 1 169 ? 10.409 -5.657 -1.735 1.00 70.94 169 LEU A C 1
ATOM 1276 O O . LEU A 1 169 ? 11.076 -6.242 -2.583 1.00 70.94 169 LEU A O 1
ATOM 1280 N N . GLY A 1 170 ? 10.354 -4.327 -1.652 1.00 72.06 170 GLY A N 1
ATOM 1281 C CA . GLY A 1 170 ? 11.168 -3.495 -2.522 1.00 72.06 170 GLY A CA 1
ATOM 1282 C C . GLY A 1 170 ? 12.649 -3.858 -2.403 1.00 72.06 170 GLY A C 1
ATOM 1283 O O . GLY A 1 170 ? 13.297 -4.062 -3.421 1.00 72.06 170 GLY A O 1
ATOM 1284 N N . THR A 1 171 ? 13.166 -4.018 -1.179 1.00 75.00 171 THR A N 1
ATOM 1285 C CA . THR A 1 171 ? 14.565 -4.432 -0.952 1.00 75.00 171 THR A CA 1
ATOM 1286 C C . THR A 1 171 ? 14.880 -5.877 -1.339 1.00 75.00 171 THR A C 1
ATOM 1288 O O . THR A 1 171 ? 16.045 -6.239 -1.377 1.00 75.00 171 THR A O 1
ATOM 1291 N N . ALA A 1 172 ? 13.876 -6.732 -1.545 1.00 73.19 172 ALA A N 1
ATOM 1292 C CA . ALA A 1 172 ? 14.084 -8.128 -1.932 1.00 73.19 172 ALA A CA 1
ATOM 1293 C C . ALA A 1 172 ? 14.063 -8.334 -3.457 1.00 73.19 172 ALA A C 1
ATOM 1295 O O . ALA A 1 172 ? 14.544 -9.356 -3.937 1.00 73.19 172 ALA A O 1
ATOM 1296 N N . LEU A 1 173 ? 13.467 -7.397 -4.202 1.00 66.19 173 LEU A N 1
ATOM 1297 C CA . LEU A 1 173 ? 13.309 -7.459 -5.659 1.00 66.19 173 LEU A CA 1
ATOM 1298 C C . LEU A 1 173 ? 14.403 -6.695 -6.428 1.00 66.19 173 LEU A C 1
ATOM 1300 O O . LEU A 1 173 ? 14.492 -6.857 -7.642 1.00 66.19 173 LEU A O 1
ATOM 1304 N N . TYR A 1 174 ? 15.219 -5.895 -5.736 1.00 58.91 174 TYR A N 1
ATOM 1305 C CA . TYR A 1 174 ? 16.365 -5.138 -6.260 1.00 58.91 174 TYR A CA 1
ATOM 1306 C C . TYR A 1 174 ? 17.600 -5.394 -5.401 1.00 58.91 174 TYR A C 1
ATOM 1308 O O . TYR A 1 174 ? 18.709 -5.433 -5.976 1.00 58.91 174 TYR A O 1
#